Protein AF-A0A7X6HRJ6-F1 (afdb_monomer_lite)

Radius of gyration: 15.28 Å; chains: 1; bounding box: 35×39×29 Å

Structure (mmCIF, N/CA/C/O backbone):
data_AF-A0A7X6HRJ6-F1
#
_entry.id   AF-A0A7X6HRJ6-F1
#
loop_
_atom_site.group_PDB
_atom_site.id
_atom_site.type_symbol
_atom_site.label_atom_id
_atom_site.label_alt_id
_atom_site.label_comp_id
_atom_site.label_asym_id
_atom_site.label_entity_id
_atom_site.label_seq_id
_atom_site.pdbx_PDB_ins_code
_atom_site.Cartn_x
_atom_site.Cartn_y
_atom_site.Cartn_z
_atom_site.occupancy
_atom_site.B_iso_or_equiv
_atom_site.auth_seq_id
_atom_site.auth_comp_id
_atom_site.auth_asym_id
_atom_site.auth_atom_id
_atom_site.pdbx_PDB_model_num
ATOM 1 N N . MET A 1 1 ? 18.502 -36.836 5.277 1.00 40.59 1 MET A N 1
ATOM 2 C CA . MET A 1 1 ? 18.061 -35.427 5.325 1.00 40.59 1 MET A CA 1
ATOM 3 C C . MET A 1 1 ? 19.097 -34.630 4.541 1.00 40.59 1 MET A C 1
ATOM 5 O O . MET A 1 1 ? 20.200 -34.448 5.035 1.00 40.59 1 MET A O 1
ATOM 9 N N . ALA A 1 2 ? 18.837 -34.370 3.257 1.00 40.38 2 ALA A N 1
ATOM 10 C CA . ALA A 1 2 ? 19.819 -33.776 2.343 1.00 40.38 2 ALA A CA 1
ATOM 11 C C . ALA A 1 2 ? 19.991 -32.269 2.625 1.00 40.38 2 ALA A C 1
ATOM 13 O O . ALA A 1 2 ? 19.019 -31.633 3.041 1.00 40.38 2 ALA A O 1
ATOM 14 N N . PRO A 1 3 ? 21.188 -31.690 2.423 1.00 48.91 3 PRO A N 1
ATOM 15 C CA . PRO A 1 3 ? 21.397 -30.264 2.621 1.00 48.91 3 PRO A CA 1
ATOM 16 C C . PRO A 1 3 ? 20.655 -29.478 1.533 1.00 48.91 3 PRO A C 1
ATOM 18 O O . PRO A 1 3 ? 20.820 -29.732 0.342 1.00 48.91 3 PRO A O 1
ATOM 21 N N . ILE A 1 4 ? 19.828 -28.524 1.956 1.00 58.69 4 ILE A N 1
ATOM 22 C CA . ILE A 1 4 ? 19.223 -27.512 1.085 1.00 58.69 4 ILE A CA 1
ATOM 23 C C . ILE A 1 4 ? 20.341 -26.685 0.431 1.00 58.69 4 ILE A C 1
ATOM 25 O O . ILE A 1 4 ? 21.241 -26.183 1.110 1.00 58.69 4 ILE A O 1
ATOM 29 N N . ASN A 1 5 ? 20.330 -26.605 -0.900 1.00 52.94 5 ASN A N 1
ATOM 30 C CA . ASN A 1 5 ? 21.379 -25.955 -1.675 1.00 52.94 5 ASN A CA 1
ATOM 31 C C . ASN A 1 5 ? 21.417 -24.450 -1.368 1.00 52.94 5 ASN A C 1
ATOM 33 O O . ASN A 1 5 ? 20.400 -23.762 -1.381 1.00 52.94 5 ASN A O 1
ATOM 37 N N . LYS A 1 6 ? 22.624 -23.906 -1.167 1.00 52.78 6 LYS A N 1
ATOM 38 C CA . LYS A 1 6 ? 22.893 -22.470 -0.927 1.00 52.78 6 LYS A CA 1
ATOM 39 C C . LYS A 1 6 ? 22.351 -21.531 -2.027 1.00 52.78 6 LYS A C 1
ATOM 41 O O . LYS A 1 6 ? 22.318 -20.321 -1.814 1.00 52.78 6 LYS A O 1
ATOM 46 N N . GLY A 1 7 ? 21.943 -22.074 -3.178 1.00 52.09 7 GLY A N 1
ATOM 47 C CA . GLY A 1 7 ? 21.321 -21.344 -4.285 1.00 52.09 7 GLY A CA 1
ATOM 48 C C . GLY A 1 7 ? 19.859 -20.947 -4.054 1.00 52.09 7 GLY A C 1
ATOM 49 O O . GLY A 1 7 ? 19.403 -19.997 -4.675 1.00 52.09 7 GLY A O 1
ATOM 50 N N . ASP A 1 8 ? 19.141 -21.587 -3.126 1.00 53.19 8 ASP A N 1
ATOM 51 C CA . ASP A 1 8 ? 17.701 -21.338 -2.933 1.00 53.19 8 ASP A CA 1
ATOM 52 C C . ASP A 1 8 ? 17.416 -20.051 -2.125 1.00 53.19 8 ASP A C 1
ATOM 54 O O . ASP A 1 8 ? 16.346 -19.442 -2.213 1.00 53.19 8 ASP A O 1
ATOM 58 N N . THR A 1 9 ? 18.407 -19.575 -1.369 1.00 54.12 9 THR A N 1
ATOM 59 C CA . THR A 1 9 ? 18.301 -18.353 -0.556 1.00 54.12 9 THR A CA 1
ATOM 60 C C . THR A 1 9 ? 18.586 -17.086 -1.366 1.00 54.12 9 THR A C 1
ATOM 62 O O . THR A 1 9 ? 17.956 -16.052 -1.134 1.00 54.12 9 THR A O 1
ATOM 65 N N . SER A 1 10 ? 19.500 -17.145 -2.341 1.00 56.28 10 SER A N 1
ATOM 66 C CA . SER A 1 10 ? 19.792 -16.003 -3.221 1.00 56.28 10 SER A CA 1
ATOM 67 C C . SER A 1 10 ? 18.618 -15.700 -4.149 1.00 56.28 10 SER A C 1
ATOM 69 O O . SER A 1 10 ? 18.380 -14.531 -4.473 1.00 56.28 10 SER A O 1
ATOM 71 N N . ILE A 1 11 ? 17.838 -16.728 -4.505 1.00 56.44 11 ILE A N 1
ATOM 72 C CA . ILE A 1 11 ? 16.729 -16.576 -5.437 1.00 56.44 11 ILE A CA 1
ATOM 73 C C . ILE A 1 11 ? 15.522 -15.815 -4.866 1.00 56.44 11 ILE A C 1
ATOM 75 O O . ILE A 1 11 ? 15.028 -14.858 -5.465 1.00 56.44 11 ILE A O 1
ATOM 79 N N . MET A 1 12 ? 15.150 -16.097 -3.615 1.00 61.66 12 MET A N 1
ATOM 80 C CA . MET A 1 12 ? 14.134 -15.311 -2.899 1.00 61.66 12 MET A CA 1
ATOM 81 C C . MET A 1 12 ? 14.562 -13.863 -2.604 1.00 61.66 12 MET A C 1
ATOM 83 O O . MET A 1 12 ? 13.706 -12.991 -2.435 1.00 61.66 12 MET A O 1
ATOM 87 N N . GLY A 1 13 ? 15.867 -13.598 -2.499 1.00 61.81 13 GLY A N 1
ATOM 88 C CA . GLY A 1 13 ? 16.409 -12.252 -2.320 1.00 61.81 13 GLY A CA 1
ATOM 89 C C . GLY A 1 13 ? 16.310 -11.415 -3.596 1.00 61.81 13 GLY A C 1
ATOM 90 O O . GLY A 1 13 ? 15.842 -10.277 -3.536 1.00 61.81 13 GLY A O 1
ATOM 91 N N . TYR A 1 14 ? 16.684 -11.975 -4.757 1.00 61.97 14 TYR A N 1
ATOM 92 C CA . TYR A 1 14 ? 16.657 -11.229 -6.022 1.00 61.97 14 TYR A CA 1
ATOM 93 C C . TYR A 1 14 ? 15.235 -10.817 -6.425 1.00 61.97 14 TYR A C 1
ATOM 95 O O . TYR A 1 14 ? 15.037 -9.693 -6.881 1.00 61.97 14 TYR A O 1
ATOM 103 N N . GLU A 1 15 ? 14.221 -11.672 -6.236 1.00 63.28 15 GLU A N 1
ATOM 104 C CA . GLU A 1 15 ? 12.847 -11.338 -6.653 1.00 63.28 15 GLU A CA 1
ATOM 105 C C . GLU A 1 15 ? 12.281 -10.170 -5.865 1.00 63.28 15 GLU A C 1
ATOM 107 O O . GLU A 1 15 ? 11.551 -9.332 -6.401 1.00 63.28 15 GLU A O 1
ATOM 112 N N . LYS A 1 16 ? 12.638 -10.104 -4.583 1.00 62.47 16 LYS A N 1
ATOM 113 C CA . LYS A 1 16 ? 12.230 -9.011 -3.714 1.00 62.47 16 LYS A CA 1
ATOM 114 C C . LYS A 1 16 ? 12.932 -7.705 -4.099 1.00 62.47 16 LYS A C 1
ATOM 116 O O . LYS A 1 16 ? 12.277 -6.669 -4.077 1.00 62.47 16 LYS A O 1
ATOM 121 N N . ARG A 1 17 ? 14.196 -7.750 -4.551 1.00 67.25 17 ARG A N 1
ATOM 122 C CA . ARG A 1 17 ? 14.916 -6.575 -5.095 1.00 67.25 17 ARG A CA 1
ATOM 123 C C . ARG A 1 17 ? 14.243 -5.992 -6.335 1.00 67.25 17 ARG A C 1
ATOM 125 O O . ARG A 1 17 ? 14.228 -4.783 -6.524 1.00 67.25 17 ARG A O 1
ATOM 132 N N . LEU A 1 18 ? 13.643 -6.844 -7.164 1.00 77.06 18 LEU A N 1
ATOM 133 C CA . LEU A 1 18 ? 12.935 -6.418 -8.372 1.00 77.06 18 LEU A CA 1
ATOM 134 C C . LEU A 1 18 ? 11.566 -5.786 -8.085 1.00 77.06 18 LEU A C 1
ATOM 136 O O . LEU A 1 18 ? 10.924 -5.309 -9.019 1.00 77.06 18 LEU A O 1
ATOM 140 N N . LYS A 1 19 ? 11.096 -5.787 -6.830 1.00 83.75 19 LYS A N 1
ATOM 141 C CA . LYS A 1 19 ? 9.791 -5.241 -6.433 1.00 83.75 19 LYS A CA 1
ATOM 142 C C . LYS A 1 19 ? 9.916 -4.252 -5.264 1.00 83.75 19 LYS A C 1
ATOM 144 O O . LYS A 1 19 ? 9.439 -4.555 -4.166 1.00 83.75 19 LYS A O 1
ATOM 149 N N . PRO A 1 20 ? 10.541 -3.079 -5.488 1.00 89.62 20 PRO A N 1
ATOM 150 C CA . PRO A 1 20 ? 10.858 -2.133 -4.418 1.00 89.62 20 PRO A CA 1
ATOM 151 C C . PRO A 1 20 ? 9.645 -1.317 -3.946 1.00 89.62 20 PRO A C 1
ATOM 153 O O . PRO A 1 20 ? 9.710 -0.651 -2.917 1.00 89.62 20 PRO A O 1
ATOM 156 N N . TRP A 1 21 ? 8.528 -1.346 -4.677 1.00 94.12 21 TRP A N 1
ATOM 157 C CA . TRP A 1 21 ? 7.322 -0.607 -4.312 1.00 94.12 21 TRP A CA 1
ATOM 158 C C . TRP A 1 21 ? 6.395 -1.476 -3.473 1.00 94.12 21 TRP A C 1
ATOM 160 O O . TRP A 1 21 ? 5.973 -2.543 -3.909 1.00 94.12 21 TRP A O 1
ATOM 170 N N . ILE A 1 22 ? 6.048 -1.021 -2.273 1.00 94.62 22 ILE A N 1
ATOM 171 C CA . ILE A 1 22 ? 5.249 -1.782 -1.314 1.00 94.62 22 ILE A CA 1
ATOM 172 C C . ILE A 1 22 ? 3.993 -0.998 -0.953 1.00 94.62 22 ILE A C 1
ATOM 174 O O . ILE A 1 22 ? 4.074 0.138 -0.492 1.00 94.62 22 ILE A O 1
ATOM 178 N N . VAL A 1 23 ? 2.824 -1.619 -1.093 1.00 95.88 23 VAL A N 1
ATOM 179 C CA . VAL A 1 23 ? 1.594 -1.096 -0.489 1.00 95.88 23 VAL A CA 1
ATOM 180 C C . VAL A 1 23 ? 1.468 -1.683 0.909 1.00 95.88 23 VAL A C 1
ATOM 182 O O . VAL A 1 23 ? 1.469 -2.904 1.083 1.00 95.88 23 VAL A O 1
ATOM 185 N N . VAL A 1 24 ? 1.352 -0.819 1.915 1.00 95.75 24 VAL A N 1
ATOM 186 C CA . VAL A 1 24 ? 1.227 -1.216 3.320 1.00 95.75 24 VAL A CA 1
ATOM 187 C C . VAL A 1 24 ? -0.044 -0.654 3.940 1.00 95.75 24 VAL A C 1
ATOM 189 O O . VAL A 1 24 ? -0.446 0.482 3.681 1.00 95.75 24 VAL A O 1
ATOM 192 N N . ARG A 1 25 ? -0.662 -1.451 4.808 1.00 95.50 25 ARG A N 1
ATOM 193 C CA . ARG A 1 25 ? -1.721 -1.007 5.709 1.00 95.50 25 ARG A CA 1
ATOM 194 C C . ARG A 1 25 ? -1.125 -0.674 7.066 1.00 95.50 25 ARG A C 1
ATOM 196 O O . ARG A 1 25 ? -0.442 -1.502 7.665 1.00 95.50 25 ARG A O 1
ATOM 203 N N . LEU A 1 26 ? -1.426 0.520 7.552 1.00 95.12 26 LEU A N 1
ATOM 204 C CA . LEU A 1 26 ? -1.103 0.964 8.897 1.00 95.12 26 LEU A CA 1
ATOM 205 C C . LEU A 1 26 ? -2.223 0.533 9.844 1.00 95.12 26 LEU A C 1
ATOM 207 O O . LEU A 1 26 ? -3.406 0.790 9.600 1.00 95.12 26 LEU A O 1
ATOM 211 N N . LEU A 1 27 ? -1.830 -0.129 10.921 1.00 93.50 27 LEU A N 1
ATOM 212 C CA . LEU A 1 27 ? -2.691 -0.546 12.016 1.00 93.50 27 LEU A CA 1
ATOM 213 C C . LEU A 1 27 ? -2.401 0.316 13.258 1.00 93.50 27 LEU A C 1
ATOM 215 O O . LEU A 1 27 ? -1.405 1.049 13.288 1.00 93.50 27 LEU A O 1
ATOM 219 N N . PRO A 1 28 ? -3.262 0.260 14.291 1.00 93.06 28 PRO A N 1
ATOM 220 C CA . PRO A 1 28 ? -2.944 0.835 15.594 1.00 93.06 28 PRO A CA 1
ATOM 221 C C . PRO A 1 28 ? -1.602 0.320 16.135 1.00 93.06 28 PRO A C 1
ATOM 223 O O . PRO A 1 28 ? -1.095 -0.717 15.707 1.00 93.06 28 PRO A O 1
ATOM 226 N N . ASN A 1 29 ? -1.023 1.047 17.091 1.00 92.94 29 ASN A N 1
ATOM 227 C CA . ASN A 1 29 ? 0.241 0.683 17.745 1.00 92.94 29 ASN A CA 1
ATOM 228 C C . ASN A 1 29 ? 1.436 0.589 16.779 1.00 92.94 29 ASN A C 1
ATOM 230 O O . ASN A 1 29 ? 2.315 -0.250 16.955 1.00 92.94 29 ASN A O 1
ATOM 234 N N . LEU A 1 30 ? 1.457 1.447 15.749 1.00 89.50 30 LEU A N 1
ATOM 235 C CA . LEU A 1 30 ? 2.548 1.550 14.766 1.00 89.50 30 LEU A CA 1
ATOM 236 C C . LEU A 1 30 ? 2.814 0.245 13.990 1.00 89.50 30 LEU A C 1
ATOM 238 O O . LEU A 1 30 ? 3.876 0.071 13.387 1.00 89.50 30 LEU A O 1
ATOM 242 N N . GLN A 1 31 ? 1.843 -0.668 13.970 1.00 93.50 31 GLN A N 1
ATOM 243 C CA . GLN A 1 31 ? 1.948 -1.918 13.232 1.00 93.50 31 GLN A CA 1
ATOM 244 C C . GLN A 1 31 ? 1.707 -1.694 11.735 1.00 93.50 31 GLN A C 1
ATOM 246 O O . GLN A 1 31 ? 0.918 -0.841 11.320 1.00 93.50 31 GLN A O 1
ATOM 251 N N . ARG A 1 32 ? 2.406 -2.473 10.906 1.00 93.56 32 ARG A N 1
ATOM 252 C CA . ARG A 1 32 ? 2.360 -2.375 9.444 1.00 93.56 32 ARG A CA 1
ATOM 253 C C . ARG A 1 32 ? 2.154 -3.757 8.844 1.00 93.56 32 ARG A C 1
ATOM 255 O O . ARG A 1 32 ? 2.875 -4.687 9.190 1.00 93.56 32 ARG A O 1
ATOM 262 N N . VAL A 1 33 ? 1.200 -3.871 7.927 1.00 94.12 33 VAL A N 1
ATOM 263 C CA . VAL A 1 33 ? 0.933 -5.101 7.173 1.00 94.12 33 VAL A CA 1
ATOM 264 C C . VAL A 1 33 ? 1.224 -4.845 5.704 1.00 94.12 33 VAL A C 1
ATOM 266 O O . VAL A 1 33 ? 0.665 -3.921 5.114 1.00 94.12 33 VAL A O 1
ATOM 269 N N . VAL A 1 34 ? 2.094 -5.661 5.110 1.00 92.81 34 VAL A N 1
ATOM 270 C CA . VAL A 1 34 ? 2.375 -5.611 3.672 1.00 92.81 34 VAL A CA 1
ATOM 271 C C . VAL A 1 34 ? 1.187 -6.202 2.923 1.00 92.81 34 VAL A C 1
ATOM 273 O O . VAL A 1 34 ? 0.872 -7.374 3.093 1.00 92.81 34 VAL A O 1
ATOM 276 N N . MET A 1 35 ? 0.540 -5.383 2.098 1.00 92.94 35 MET A N 1
ATOM 277 C CA . MET A 1 35 ? -0.585 -5.797 1.255 1.00 92.94 35 MET A CA 1
ATOM 278 C C . MET A 1 35 ? -0.124 -6.265 -0.126 1.00 92.94 35 MET A C 1
ATOM 280 O O . MET A 1 35 ? -0.786 -7.087 -0.748 1.00 92.94 35 MET A O 1
ATOM 284 N N . GLY A 1 36 ? 1.020 -5.773 -0.607 1.00 92.06 36 GLY A N 1
ATOM 285 C CA . GLY A 1 36 ? 1.594 -6.209 -1.877 1.00 92.06 36 GLY A CA 1
ATOM 286 C C . GLY A 1 36 ? 2.942 -5.561 -2.172 1.00 92.06 36 GLY A C 1
ATOM 287 O O . GLY A 1 36 ? 3.236 -4.478 -1.665 1.00 92.06 36 GLY A O 1
ATOM 288 N N . ARG A 1 37 ? 3.751 -6.237 -2.995 1.00 91.75 37 ARG A N 1
ATOM 289 C CA . ARG A 1 37 ? 5.013 -5.727 -3.550 1.00 91.75 37 ARG A CA 1
ATOM 290 C C . ARG A 1 37 ? 4.928 -5.668 -5.071 1.00 91.75 37 ARG A C 1
ATOM 292 O O . ARG A 1 37 ? 4.478 -6.622 -5.704 1.00 91.75 37 ARG A O 1
ATOM 299 N N . PHE A 1 38 ? 5.421 -4.582 -5.642 1.00 91.88 38 PHE A N 1
ATOM 300 C CA . PHE A 1 38 ? 5.276 -4.222 -7.043 1.00 91.88 38 PHE A CA 1
ATOM 301 C C . PHE A 1 38 ? 6.614 -3.780 -7.624 1.00 91.88 38 PHE A C 1
ATOM 303 O O . PHE A 1 38 ? 7.458 -3.192 -6.944 1.00 91.88 38 PHE A O 1
ATOM 310 N N . ARG A 1 39 ? 6.802 -4.081 -8.908 1.00 89.31 39 ARG A N 1
ATOM 311 C CA . ARG A 1 39 ? 8.016 -3.737 -9.655 1.00 89.31 39 ARG A CA 1
ATOM 312 C C . ARG A 1 39 ? 8.060 -2.265 -10.039 1.00 89.31 39 ARG A C 1
ATOM 314 O O . ARG A 1 39 ? 9.127 -1.662 -9.999 1.00 89.31 39 ARG A O 1
ATOM 321 N N . SER A 1 40 ? 6.912 -1.694 -10.391 1.00 90.62 40 SER A N 1
ATOM 322 C CA . SER A 1 40 ? 6.788 -0.303 -10.812 1.00 90.62 40 SER A CA 1
ATOM 323 C C . SER A 1 40 ? 5.932 0.501 -9.834 1.00 90.62 40 SER A C 1
ATOM 325 O O . SER A 1 40 ? 5.069 -0.043 -9.141 1.00 90.62 40 SER A O 1
ATOM 327 N N . TRP A 1 41 ? 6.166 1.813 -9.801 1.00 91.50 41 TRP A N 1
ATOM 328 C CA . TRP A 1 41 ? 5.339 2.741 -9.036 1.00 91.50 41 TRP A CA 1
ATOM 329 C C . TRP A 1 41 ? 3.900 2.770 -9.564 1.00 91.50 41 TRP A C 1
ATOM 331 O O . TRP A 1 41 ? 2.960 2.736 -8.778 1.00 91.50 41 TRP A O 1
ATOM 341 N N . SER A 1 42 ? 3.730 2.767 -10.891 1.00 94.94 42 SER A N 1
ATOM 342 C CA . SER A 1 42 ? 2.423 2.825 -11.553 1.00 94.94 42 SER A CA 1
ATOM 343 C C . SER A 1 42 ? 1.525 1.641 -11.190 1.00 94.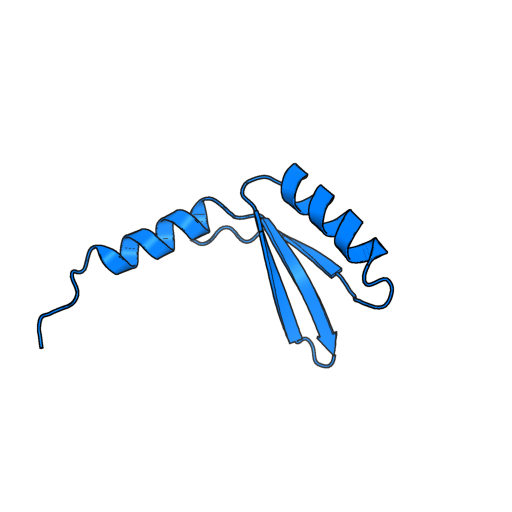94 42 SER A C 1
ATOM 345 O O . SER A 1 42 ? 0.354 1.847 -10.875 1.00 94.94 42 SER A O 1
ATOM 347 N N . ASP A 1 43 ? 2.067 0.417 -11.161 1.00 94.38 43 ASP A N 1
ATOM 348 C CA . ASP A 1 43 ? 1.298 -0.768 -10.750 1.00 94.38 43 ASP A CA 1
ATOM 349 C C . ASP A 1 43 ? 0.864 -0.665 -9.286 1.00 94.38 43 ASP A C 1
ATOM 351 O O . ASP A 1 43 ? -0.273 -0.995 -8.935 1.00 94.38 43 ASP A O 1
ATOM 355 N N . ALA A 1 44 ? 1.773 -0.192 -8.433 1.00 95.50 44 ALA A N 1
ATOM 356 C CA . ALA A 1 44 ? 1.536 -0.056 -7.007 1.00 95.50 44 ALA A CA 1
ATOM 357 C C . ALA A 1 44 ? 0.493 1.030 -6.698 1.00 95.50 44 ALA A C 1
ATOM 359 O O . ALA A 1 44 ? -0.384 0.815 -5.863 1.00 95.50 44 ALA A O 1
ATOM 360 N N . ASP A 1 45 ? 0.551 2.172 -7.391 1.00 96.25 45 ASP A N 1
ATOM 361 C CA . ASP A 1 45 ? -0.423 3.258 -7.256 1.00 96.25 45 ASP A CA 1
ATOM 362 C C . ASP A 1 45 ? -1.809 2.834 -7.760 1.00 96.25 45 ASP A C 1
ATOM 364 O O . ASP A 1 45 ? -2.813 3.069 -7.084 1.00 96.25 45 ASP A O 1
ATOM 368 N N . GLY A 1 46 ? -1.875 2.123 -8.891 1.00 96.44 46 GLY A N 1
ATOM 369 C CA . GLY A 1 46 ? -3.122 1.546 -9.397 1.00 96.44 46 GLY A CA 1
ATOM 370 C C . GLY A 1 46 ? -3.787 0.623 -8.372 1.00 96.44 46 GLY A C 1
ATOM 371 O O . GLY A 1 46 ? -4.966 0.792 -8.049 1.00 96.44 46 GLY A O 1
ATOM 372 N N . HIS A 1 47 ? -3.014 -0.290 -7.776 1.00 95.25 47 HIS A N 1
ATOM 373 C CA . HIS A 1 47 ? -3.510 -1.169 -6.714 1.00 95.25 47 HIS A CA 1
ATOM 374 C C . HIS A 1 47 ? -3.905 -0.397 -5.453 1.00 95.25 47 HIS A C 1
ATOM 376 O O . HIS A 1 47 ? -4.938 -0.692 -4.852 1.00 95.25 47 HIS A O 1
ATOM 382 N N . LEU A 1 48 ? -3.127 0.614 -5.054 1.00 96.19 48 LEU A N 1
ATOM 383 C CA . LEU A 1 48 ? -3.446 1.451 -3.900 1.00 96.19 48 LEU A CA 1
ATOM 384 C C . LEU A 1 48 ? -4.795 2.159 -4.071 1.00 96.19 48 LEU A C 1
ATOM 386 O O . LEU A 1 48 ? -5.567 2.219 -3.114 1.00 96.19 48 LEU A O 1
ATOM 390 N N . ARG A 1 49 ? -5.101 2.680 -5.266 1.00 96.62 49 ARG A N 1
ATOM 391 C CA . ARG A 1 49 ? -6.388 3.337 -5.552 1.00 96.62 49 ARG A CA 1
ATOM 392 C C . ARG A 1 49 ? -7.560 2.375 -5.390 1.00 96.62 49 ARG A C 1
ATOM 394 O O . ARG A 1 49 ? -8.516 2.715 -4.696 1.00 96.62 49 ARG A O 1
ATOM 401 N N . VAL A 1 50 ? -7.461 1.171 -5.953 1.00 96.44 50 VAL A N 1
ATOM 402 C CA . VAL A 1 50 ? -8.495 0.134 -5.803 1.00 96.44 50 VAL A CA 1
ATOM 403 C C . VAL A 1 50 ? -8.652 -0.260 -4.332 1.00 96.44 50 VAL A C 1
ATOM 405 O O . VAL A 1 50 ? -9.765 -0.293 -3.814 1.00 96.44 50 VAL A O 1
ATOM 408 N N . LEU A 1 51 ? -7.548 -0.476 -3.611 1.00 95.12 51 LEU A N 1
ATOM 409 C CA . LEU A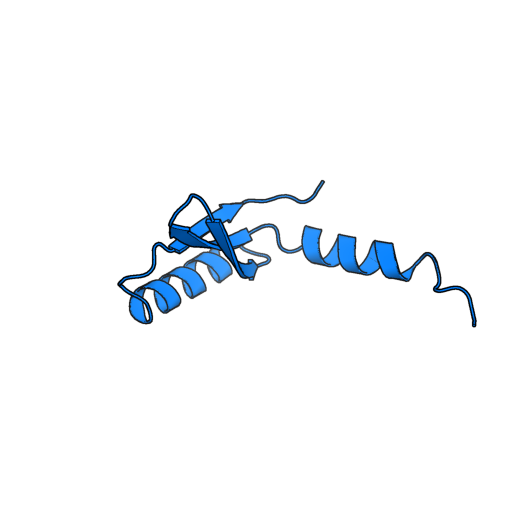 1 51 ? -7.596 -0.831 -2.191 1.00 95.12 51 LEU A CA 1
ATOM 410 C C . LEU A 1 51 ? -8.208 0.278 -1.326 1.00 95.12 51 LEU A C 1
ATOM 412 O O . LEU A 1 51 ? -8.944 -0.029 -0.393 1.00 95.12 51 LEU A O 1
ATOM 416 N N . LYS A 1 52 ? -7.958 1.554 -1.637 1.00 95.56 52 LYS A N 1
ATOM 417 C CA . LYS A 1 52 ? -8.602 2.687 -0.953 1.00 95.56 52 LYS A CA 1
ATOM 418 C C . LYS A 1 52 ? -10.112 2.733 -1.19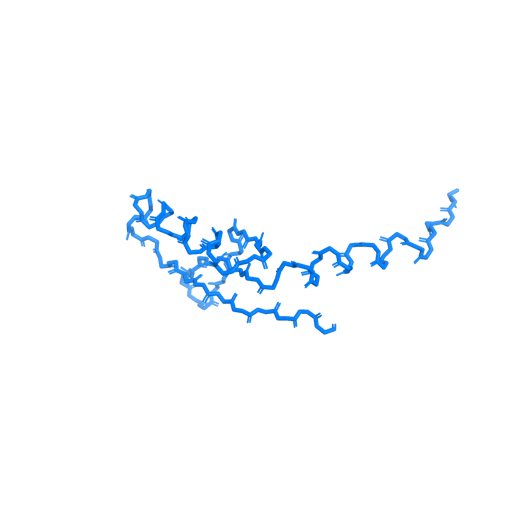5 1.00 95.56 52 LYS A C 1
ATOM 420 O O . LYS A 1 52 ? -10.843 3.115 -0.289 1.00 95.56 52 LYS A O 1
ATOM 425 N N . GLN A 1 53 ? -10.577 2.335 -2.379 1.00 96.00 53 GLN A N 1
ATOM 426 C CA . GLN A 1 53 ? -12.009 2.244 -2.680 1.00 96.00 53 GLN A CA 1
ATOM 427 C C . GLN A 1 53 ? -12.672 1.066 -1.955 1.00 96.00 53 GLN A C 1
ATOM 429 O O . GLN A 1 53 ? -13.768 1.215 -1.425 1.00 96.00 53 GLN A O 1
ATOM 434 N N . LEU A 1 54 ? -11.999 -0.086 -1.893 1.00 95.56 54 LEU A N 1
ATOM 435 C CA . LEU A 1 54 ? -12.512 -1.283 -1.219 1.00 95.56 54 LEU A CA 1
ATOM 436 C C . LEU A 1 54 ? -12.464 -1.173 0.311 1.00 95.56 54 LEU A C 1
ATOM 438 O O . LEU A 1 54 ? -13.317 -1.722 1.004 1.00 95.56 54 LEU A O 1
ATOM 442 N N . LEU A 1 55 ? -11.456 -0.483 0.849 1.00 94.62 55 LEU A N 1
ATOM 443 C CA . LEU A 1 55 ? -11.197 -0.355 2.282 1.00 94.62 55 LEU A CA 1
ATOM 444 C C . LEU A 1 55 ? -11.047 1.126 2.675 1.00 94.62 55 LEU A C 1
ATOM 446 O O . LEU A 1 55 ? -9.964 1.539 3.095 1.00 94.62 55 LEU A O 1
ATOM 450 N N . PRO A 1 56 ? -12.119 1.935 2.603 1.00 92.00 56 PRO A N 1
ATOM 451 C CA . PRO A 1 56 ? -12.040 3.377 2.851 1.00 92.00 56 PRO A CA 1
ATOM 452 C C . PRO A 1 56 ? -11.614 3.724 4.286 1.00 92.00 56 PRO A C 1
ATOM 454 O O . PRO A 1 56 ? -10.992 4.757 4.521 1.00 92.00 56 PRO A O 1
ATOM 457 N N . ALA A 1 57 ? -11.891 2.844 5.253 1.00 94.62 57 ALA A N 1
ATOM 458 C CA . ALA A 1 57 ? -1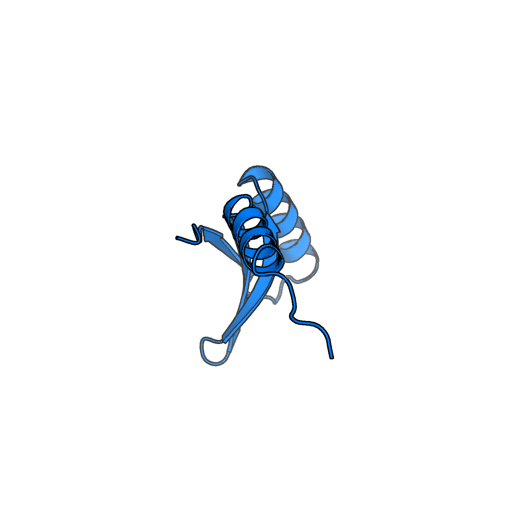1.459 3.008 6.642 1.00 94.62 57 ALA A CA 1
ATOM 459 C C . ALA A 1 57 ? -9.994 2.589 6.888 1.00 94.62 57 ALA A C 1
ATOM 461 O O . ALA A 1 57 ? -9.445 2.838 7.965 1.00 94.62 57 ALA A O 1
ATOM 462 N N . ALA A 1 58 ? -9.347 1.911 5.934 1.00 94.31 58 ALA A N 1
ATOM 463 C CA . ALA A 1 58 ? -7.974 1.459 6.099 1.00 94.31 58 ALA A CA 1
ATOM 464 C C . ALA A 1 58 ? -6.983 2.584 5.778 1.00 94.31 58 ALA A C 1
ATOM 466 O O . ALA A 1 58 ? -7.014 3.201 4.716 1.00 94.31 58 ALA A O 1
ATOM 467 N N . LYS A 1 59 ? -6.020 2.795 6.680 1.00 95.62 59 LYS A N 1
ATOM 468 C CA . LYS A 1 59 ? -4.878 3.677 6.427 1.00 95.62 59 LYS A CA 1
ATOM 469 C C . LYS A 1 59 ? -3.881 2.951 5.530 1.00 95.62 59 LYS A C 1
ATOM 471 O O . LYS A 1 59 ? -3.059 2.179 6.014 1.00 95.62 59 LYS A O 1
ATOM 476 N N . LEU A 1 60 ? -3.993 3.160 4.224 1.00 95.94 60 LEU A N 1
ATOM 477 C CA . LEU A 1 60 ? -3.124 2.552 3.218 1.00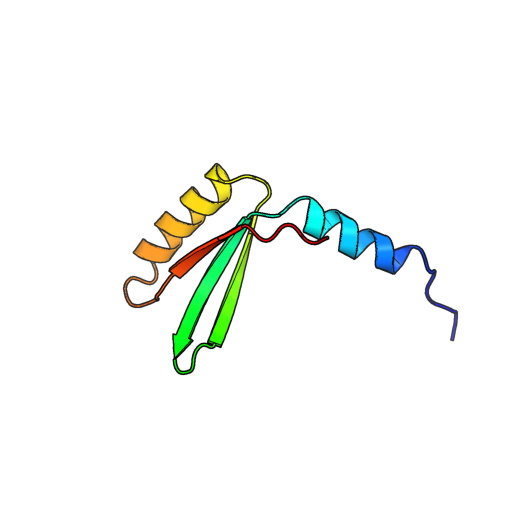 95.94 60 LEU A CA 1
ATOM 478 C C . LEU A 1 60 ? -2.104 3.571 2.712 1.00 95.94 60 LEU A C 1
ATOM 480 O O . LEU A 1 60 ? -2.470 4.697 2.370 1.00 95.94 60 LEU A O 1
ATOM 484 N N . THR A 1 61 ? -0.840 3.166 2.630 1.00 95.06 61 THR A N 1
ATOM 485 C CA . THR A 1 61 ? 0.237 4.001 2.091 1.00 95.06 61 THR A CA 1
ATOM 486 C C . THR A 1 61 ? 1.172 3.201 1.191 1.00 95.06 61 THR A C 1
ATOM 488 O O . THR A 1 61 ? 1.263 1.977 1.297 1.00 95.06 61 THR A O 1
ATOM 491 N N . LEU A 1 62 ? 1.845 3.911 0.289 1.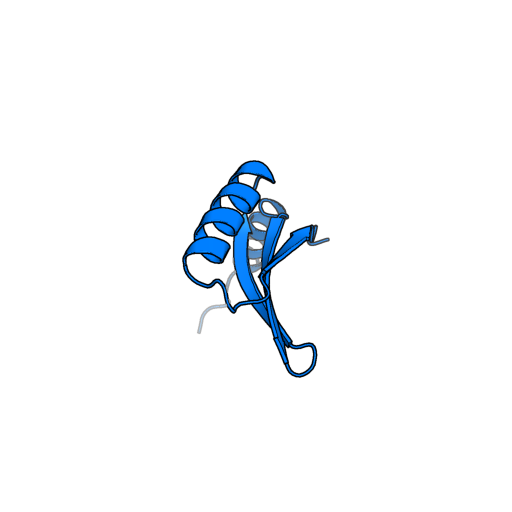00 95.06 62 LEU A N 1
ATOM 492 C CA . LEU A 1 62 ? 2.881 3.376 -0.579 1.00 95.06 62 LEU A CA 1
ATOM 493 C C . LEU A 1 62 ? 4.250 3.678 0.035 1.00 95.06 62 LEU A C 1
ATOM 495 O O . LEU A 1 62 ? 4.506 4.804 0.457 1.00 95.06 62 LEU A O 1
ATOM 499 N N . VAL A 1 63 ? 5.126 2.682 0.072 1.00 93.19 63 VAL A N 1
ATOM 500 C CA . VAL A 1 63 ? 6.492 2.793 0.586 1.00 93.19 63 VAL A CA 1
ATOM 501 C C . VAL A 1 63 ? 7.454 2.278 -0.474 1.00 93.19 63 VAL A C 1
ATOM 503 O O . VAL A 1 63 ? 7.209 1.237 -1.081 1.00 93.19 63 VAL A O 1
ATOM 506 N N . PHE A 1 64 ? 8.543 3.008 -0.690 1.00 91.31 64 PHE A N 1
ATOM 507 C CA . PHE A 1 64 ? 9.682 2.525 -1.458 1.00 91.31 64 PHE A CA 1
ATOM 508 C C . PHE A 1 64 ? 10.685 1.894 -0.492 1.00 91.31 64 PHE A C 1
ATOM 510 O O . PHE A 1 64 ? 11.151 2.562 0.428 1.00 91.31 64 PHE A O 1
ATOM 517 N N . ASP A 1 65 ? 10.966 0.610 -0.678 1.00 86.62 65 ASP A N 1
ATOM 518 C CA . ASP A 1 65 ? 11.862 -0.189 0.159 1.00 86.62 65 ASP A CA 1
ATOM 519 C C . ASP A 1 65 ? 12.816 -0.969 -0.759 1.00 86.62 65 ASP A C 1
ATOM 521 O O . ASP A 1 65 ? 12.502 -2.088 -1.190 1.00 86.62 65 ASP A O 1
ATOM 525 N N . PRO A 1 66 ? 13.943 -0.353 -1.156 1.00 75.38 66 PRO A N 1
ATOM 526 C CA . PRO A 1 66 ? 14.986 -1.046 -1.887 1.00 75.38 66 PRO A CA 1
ATOM 527 C C . PRO A 1 66 ? 15.673 -2.002 -0.908 1.00 75.38 66 PRO A C 1
ATOM 529 O O . PRO A 1 66 ? 16.365 -1.580 0.011 1.00 75.38 66 PRO A O 1
ATOM 532 N N . ILE A 1 67 ? 15.439 -3.303 -1.072 1.00 68.25 67 ILE A N 1
ATOM 533 C CA . ILE A 1 67 ? 16.115 -4.320 -0.260 1.00 68.25 67 ILE A CA 1
ATOM 534 C C . ILE A 1 67 ? 17.590 -4.354 -0.679 1.00 68.25 67 ILE A C 1
ATOM 536 O O . ILE A 1 67 ? 17.904 -4.833 -1.773 1.00 68.25 67 ILE A O 1
ATOM 540 N N . ASP A 1 68 ? 18.466 -3.825 0.176 1.00 58.88 68 ASP A N 1
ATOM 541 C CA . ASP A 1 68 ? 19.926 -3.881 0.020 1.00 58.88 68 ASP A CA 1
ATOM 542 C C . ASP A 1 68 ? 20.519 -5.268 0.279 1.00 58.88 68 ASP A C 1
ATOM 544 O O . ASP A 1 68 ? 19.970 -6.069 1.072 1.00 58.88 68 ASP A O 1
#

Sequence (68 aa):
MAPINKGDTSIMGYEKRLKPWIVVRLLPNLQRVVMGRFRSWSDADGHLRVLKQLLPAAKLTLVFDPID

Foldseek 3Di:
DDDDDPVVVVVVLVVQLQFQKWKWWADPPRDIDTPDTHNDPVVNVVVQVVCCVVCVVTPIDIDGHRRD

pLDDT: mean 82.71, std 17.23, range [40.38, 96.62]

Secondary structure (DSSP, 8-state):
-PPPPTHHHHHHHHHHHT--EEEEEE-STT-EEEEEEESSHHHHHHHHHHHHHH-TTSEEEEEE----